Protein AF-A0A6I4RIM5-F1 (afdb_monomer_lite)

Structure (mmCIF, N/CA/C/O backbone):
data_AF-A0A6I4RIM5-F1
#
_entry.id   AF-A0A6I4RIM5-F1
#
loop_
_atom_site.group_PDB
_atom_site.id
_atom_site.type_symbol
_atom_site.label_atom_id
_atom_site.label_alt_id
_atom_site.label_comp_id
_atom_site.label_asym_id
_atom_site.label_entity_id
_atom_site.label_seq_id
_atom_site.pdbx_PDB_ins_code
_atom_site.Cartn_x
_atom_site.Cartn_y
_atom_site.Cartn_z
_atom_site.occupancy
_atom_site.B_iso_or_equiv
_atom_site.auth_seq_id
_atom_site.auth_comp_id
_atom_site.auth_asym_id
_atom_site.auth_atom_id
_atom_site.pdbx_PDB_model_num
ATOM 1 N N . MET A 1 1 ? -14.055 -17.989 6.518 1.00 46.53 1 MET A N 1
ATOM 2 C CA . MET A 1 1 ? -13.226 -17.109 5.678 1.00 46.53 1 MET A CA 1
ATOM 3 C C . MET A 1 1 ? -14.090 -15.941 5.280 1.00 46.53 1 MET A C 1
ATOM 5 O O . MET A 1 1 ? -15.101 -16.138 4.605 1.00 46.53 1 MET A O 1
ATOM 9 N N . THR A 1 2 ? -13.779 -14.765 5.806 1.00 61.09 2 THR A N 1
ATOM 10 C CA . THR A 1 2 ? -14.423 -13.526 5.374 1.00 61.09 2 THR A CA 1
ATOM 11 C C . THR A 1 2 ? -14.004 -13.249 3.931 1.00 61.09 2 THR A C 1
ATOM 13 O O . THR A 1 2 ? -12.912 -13.620 3.502 1.00 61.09 2 THR A O 1
ATOM 16 N N . LYS A 1 3 ? -14.902 -12.681 3.117 1.00 68.12 3 LYS A N 1
ATOM 17 C CA . LYS A 1 3 ? -14.702 -12.582 1.656 1.00 68.12 3 LYS A CA 1
ATOM 18 C C . LYS A 1 3 ? -13.494 -11.723 1.258 1.00 68.12 3 LYS A C 1
ATOM 20 O O . LYS A 1 3 ? -13.085 -11.776 0.102 1.00 68.12 3 LYS A O 1
ATOM 25 N N . HIS A 1 4 ? -12.955 -10.934 2.185 1.00 82.44 4 HIS A N 1
ATOM 26 C CA . HIS A 1 4 ? -11.895 -9.964 1.929 1.00 82.44 4 HIS A CA 1
ATOM 27 C C . HIS A 1 4 ? -10.563 -10.293 2.613 1.00 82.44 4 HIS A C 1
ATOM 29 O O . HIS A 1 4 ? -9.607 -9.545 2.430 1.00 82.44 4 HIS A O 1
ATOM 35 N N . GLU A 1 5 ? -10.470 -11.395 3.360 1.00 85.25 5 GLU A N 1
ATOM 36 C CA . GLU A 1 5 ? -9.287 -11.750 4.157 1.00 85.25 5 GLU A CA 1
ATOM 37 C C . GLU A 1 5 ? -8.009 -11.848 3.305 1.00 85.25 5 GLU A C 1
ATOM 39 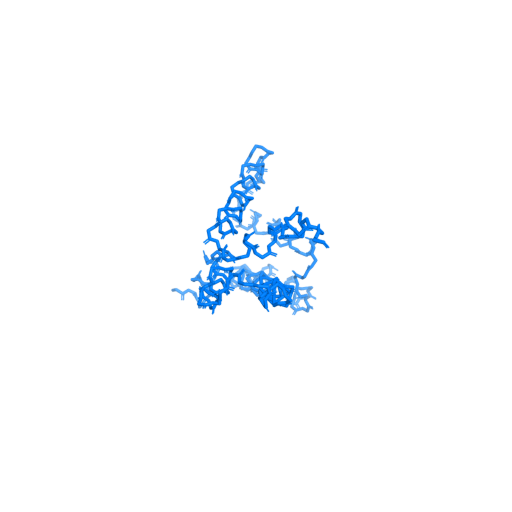O O . GLU A 1 5 ? -7.012 -11.182 3.591 1.00 85.25 5 GLU A O 1
ATOM 44 N N . ASP A 1 6 ? -8.067 -12.588 2.195 1.00 87.69 6 ASP A N 1
ATOM 45 C CA . ASP A 1 6 ? -6.935 -12.756 1.273 1.00 87.69 6 ASP A CA 1
ATOM 46 C C . ASP A 1 6 ? -6.484 -11.415 0.670 1.00 87.69 6 ASP A C 1
ATOM 48 O O . ASP A 1 6 ? -5.292 -11.131 0.547 1.00 87.69 6 ASP A O 1
ATOM 52 N N . PHE A 1 7 ? -7.444 -10.546 0.339 1.00 89.94 7 PHE A N 1
ATOM 53 C CA . PHE A 1 7 ? -7.159 -9.229 -0.222 1.00 89.94 7 PHE A CA 1
ATOM 54 C C . PHE A 1 7 ? -6.552 -8.283 0.821 1.00 89.94 7 PHE A C 1
ATOM 56 O O . PHE A 1 7 ? -5.576 -7.589 0.533 1.00 89.94 7 PHE A O 1
ATOM 63 N N . ILE A 1 8 ? -7.065 -8.280 2.053 1.00 89.50 8 ILE A N 1
ATOM 64 C CA . ILE A 1 8 ? -6.515 -7.480 3.156 1.00 89.50 8 ILE A CA 1
ATOM 65 C C . ILE A 1 8 ? -5.073 -7.900 3.461 1.00 89.50 8 ILE A C 1
ATOM 67 O O . ILE A 1 8 ? -4.228 -7.046 3.731 1.00 89.50 8 ILE A O 1
ATOM 71 N N . ASN A 1 9 ? -4.754 -9.187 3.359 1.00 89.44 9 ASN A N 1
ATOM 72 C CA . ASN A 1 9 ? -3.405 -9.684 3.618 1.00 89.44 9 ASN A CA 1
ATOM 73 C C . ASN A 1 9 ? -2.446 -9.534 2.425 1.00 89.44 9 ASN A C 1
ATOM 75 O O . ASN A 1 9 ? -1.236 -9.666 2.594 1.00 89.44 9 ASN A O 1
ATOM 79 N N . SER A 1 10 ? -2.944 -9.189 1.235 1.00 91.75 10 SER A N 1
ATOM 80 C CA . SER A 1 10 ? -2.095 -8.964 0.059 1.00 91.75 10 SER A CA 1
ATOM 81 C C . SER A 1 10 ? -1.222 -7.701 0.182 1.00 91.75 10 SER A C 1
ATOM 83 O O . SER A 1 10 ? -1.648 -6.676 0.727 1.00 91.75 10 SER A O 1
ATOM 85 N N . SER A 1 11 ? 0.018 -7.760 -0.316 1.00 90.38 11 SER A N 1
ATOM 86 C CA . SER A 1 11 ? 0.953 -6.621 -0.333 1.00 90.38 11 SER A CA 1
ATOM 87 C C . SER A 1 11 ? 0.666 -5.685 -1.511 1.00 90.38 11 SER A C 1
ATOM 89 O O . SER A 1 11 ? 0.337 -6.140 -2.604 1.00 90.38 11 SER A O 1
ATOM 91 N N . ILE A 1 12 ? 0.857 -4.374 -1.320 1.00 91.25 12 ILE A N 1
ATOM 92 C CA . ILE A 1 12 ? 0.786 -3.390 -2.419 1.00 91.25 12 ILE A CA 1
ATOM 93 C C . ILE A 1 12 ? 1.888 -3.619 -3.465 1.00 91.25 12 ILE A C 1
ATOM 95 O O . ILE A 1 12 ? 1.729 -3.251 -4.626 1.00 91.25 12 ILE A O 1
ATOM 99 N N . GLU A 1 13 ? 2.979 -4.279 -3.072 1.00 91.25 13 GLU A N 1
ATOM 100 C CA . GLU A 1 13 ? 4.065 -4.693 -3.965 1.00 91.25 13 GLU A CA 1
ATOM 101 C C . GLU A 1 13 ? 3.574 -5.651 -5.051 1.00 91.25 13 GLU A C 1
ATOM 103 O O . GLU A 1 13 ? 4.101 -5.625 -6.158 1.00 91.25 13 GLU A O 1
ATOM 108 N N . ALA A 1 14 ? 2.530 -6.443 -4.780 1.00 91.44 14 ALA A N 1
ATOM 109 C CA . ALA A 1 14 ? 1.950 -7.345 -5.771 1.00 91.44 14 ALA A CA 1
ATOM 110 C C . ALA A 1 14 ? 1.434 -6.579 -6.999 1.00 91.44 14 ALA A C 1
ATOM 112 O O . ALA A 1 14 ? 1.645 -7.021 -8.123 1.00 91.44 14 ALA A O 1
ATOM 113 N N . VAL A 1 15 ? 0.846 -5.392 -6.795 1.00 92.25 15 VAL A N 1
ATOM 114 C CA . VAL A 1 15 ? 0.389 -4.511 -7.886 1.00 92.25 15 VAL A CA 1
ATOM 115 C C . VAL A 1 15 ? 1.573 -4.020 -8.719 1.00 92.25 15 VAL A C 1
ATOM 117 O O . VAL A 1 15 ? 1.504 -3.971 -9.946 1.00 92.25 15 VAL A O 1
ATOM 120 N N . MET A 1 16 ? 2.680 -3.674 -8.058 1.00 90.25 16 MET A N 1
ATOM 121 C CA . MET A 1 16 ? 3.895 -3.225 -8.736 1.00 90.25 16 MET A CA 1
ATOM 122 C C . MET A 1 16 ? 4.527 -4.365 -9.543 1.00 90.25 16 MET A C 1
ATOM 124 O O . MET A 1 16 ? 4.855 -4.173 -10.710 1.00 90.25 16 MET A O 1
ATOM 128 N N . LEU A 1 17 ? 4.641 -5.558 -8.957 1.00 91.25 17 LEU A N 1
ATOM 129 C CA . LEU A 1 17 ? 5.164 -6.752 -9.624 1.00 91.25 17 LEU A CA 1
ATOM 130 C C . LEU A 1 17 ? 4.301 -7.177 -10.815 1.00 91.25 17 LEU A C 1
ATOM 132 O O . LEU A 1 17 ? 4.845 -7.552 -11.851 1.00 91.25 17 LEU A O 1
ATOM 136 N N . GLU A 1 18 ? 2.975 -7.088 -10.70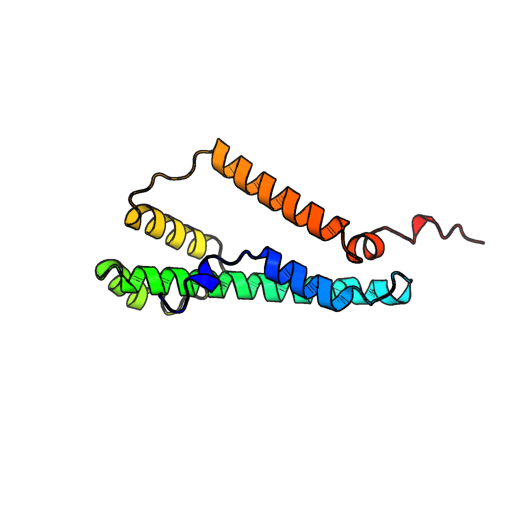5 1.00 91.06 18 GLU A N 1
ATOM 137 C CA . GLU A 1 18 ? 2.051 -7.360 -11.810 1.00 91.06 18 GLU A CA 1
ATOM 138 C C . GLU A 1 18 ? 2.266 -6.371 -12.966 1.00 91.06 18 GLU A C 1
ATOM 140 O O . GLU A 1 18 ? 2.447 -6.785 -14.115 1.00 91.06 18 GLU A O 1
ATOM 145 N N . GLY A 1 19 ? 2.340 -5.071 -12.659 1.00 88.94 19 GLY A N 1
ATOM 146 C CA . GLY A 1 19 ? 2.615 -4.029 -13.650 1.00 88.94 19 GLY A CA 1
ATOM 147 C C . GLY A 1 19 ? 3.973 -4.200 -14.337 1.00 88.94 19 GLY A C 1
ATOM 148 O O . GLY A 1 19 ? 4.075 -4.065 -15.555 1.00 88.94 19 GLY A O 1
ATOM 149 N N . LEU A 1 20 ? 5.007 -4.556 -13.572 1.00 88.00 20 LEU A N 1
ATOM 150 C CA . LEU A 1 20 ? 6.349 -4.825 -14.093 1.00 88.00 20 LEU A CA 1
ATOM 151 C C . LEU A 1 20 ? 6.410 -6.094 -14.947 1.00 88.00 20 LEU A C 1
ATOM 153 O O . LEU A 1 20 ? 7.036 -6.101 -16.006 1.00 88.00 20 LEU A O 1
ATOM 157 N N . SER A 1 21 ? 5.716 -7.150 -14.529 1.00 87.44 21 SER A N 1
ATOM 158 C CA . SER A 1 21 ? 5.637 -8.404 -15.283 1.00 87.44 21 SER A CA 1
ATOM 159 C C . SER A 1 21 ? 4.998 -8.192 -16.656 1.00 87.44 21 SER A C 1
ATOM 161 O O . SER A 1 21 ? 5.423 -8.804 -17.633 1.00 87.44 21 SER A O 1
ATOM 163 N N . ALA A 1 22 ? 4.023 -7.284 -16.763 1.00 86.62 22 ALA A N 1
ATOM 164 C CA . ALA A 1 22 ? 3.389 -6.951 -18.036 1.00 86.62 22 ALA A CA 1
ATOM 165 C C . ALA A 1 22 ? 4.348 -6.265 -19.031 1.00 86.62 22 ALA A C 1
ATOM 167 O O . ALA A 1 22 ? 4.170 -6.393 -20.242 1.00 86.62 22 ALA A O 1
ATOM 168 N N . ILE A 1 23 ? 5.375 -5.566 -18.535 1.00 85.19 23 ILE A N 1
ATOM 169 C CA . ILE A 1 23 ? 6.323 -4.796 -19.358 1.00 85.19 23 ILE A CA 1
ATOM 170 C C . ILE A 1 23 ? 7.692 -5.460 -19.509 1.00 85.19 23 ILE A C 1
ATOM 172 O O . ILE A 1 23 ? 8.552 -4.915 -20.195 1.00 85.19 23 ILE A O 1
ATOM 176 N N . ILE A 1 24 ? 7.895 -6.644 -18.924 1.00 83.69 24 ILE A N 1
ATOM 177 C CA . ILE A 1 24 ? 9.188 -7.347 -18.942 1.00 83.69 24 ILE A CA 1
ATOM 178 C C . ILE A 1 24 ? 9.694 -7.635 -20.364 1.00 83.69 24 ILE A C 1
ATOM 180 O O . ILE A 1 24 ? 10.896 -7.688 -20.602 1.00 83.69 24 ILE A O 1
ATOM 184 N N . SER A 1 25 ? 8.770 -7.789 -21.318 1.00 82.88 25 SER A N 1
ATOM 185 C CA . SER A 1 25 ? 9.067 -8.054 -22.731 1.00 82.88 25 SER A CA 1
ATOM 186 C C . SER A 1 25 ? 9.427 -6.806 -23.546 1.00 82.88 25 SER A C 1
ATOM 188 O O . SER A 1 25 ? 9.844 -6.938 -24.696 1.00 82.88 25 SER A O 1
ATOM 190 N N . ILE A 1 26 ? 9.257 -5.604 -22.984 1.00 84.38 26 ILE A N 1
ATOM 191 C CA . ILE A 1 26 ? 9.578 -4.344 -23.659 1.00 84.38 26 ILE A CA 1
ATOM 192 C C . ILE A 1 26 ? 11.087 -4.117 -23.580 1.00 84.38 26 ILE A C 1
ATOM 194 O O . ILE A 1 26 ? 11.654 -4.099 -22.489 1.00 84.38 26 ILE A O 1
ATOM 198 N N . ASP A 1 27 ? 11.719 -3.911 -24.735 1.00 77.06 27 ASP A N 1
ATOM 199 C CA . ASP A 1 27 ? 13.160 -3.676 -24.827 1.00 77.06 27 ASP A CA 1
ATOM 200 C C . ASP A 1 27 ? 13.580 -2.348 -24.156 1.00 77.06 27 ASP A C 1
ATOM 202 O O . ASP A 1 27 ? 12.779 -1.446 -23.895 1.00 77.06 27 ASP A O 1
ATOM 206 N N . THR A 1 28 ? 14.869 -2.212 -23.865 1.00 78.44 28 THR A N 1
ATOM 207 C CA . THR A 1 28 ? 15.480 -1.062 -23.175 1.00 78.44 28 THR A CA 1
ATOM 208 C C . THR A 1 28 ? 16.036 0.007 -24.125 1.00 78.44 28 THR A C 1
ATOM 210 O O . THR A 1 28 ? 16.827 0.855 -23.712 1.00 78.44 28 THR A O 1
ATOM 213 N N . GLY A 1 29 ? 15.620 -0.019 -25.396 1.00 77.06 29 GLY A N 1
ATOM 214 C CA . GLY A 1 29 ? 16.014 0.947 -26.422 1.00 77.06 29 GLY A CA 1
ATOM 215 C C . GLY A 1 29 ? 15.482 2.371 -26.201 1.00 77.06 29 GLY A C 1
ATOM 216 O O . GLY A 1 29 ? 14.706 2.658 -25.292 1.00 77.06 29 GLY A O 1
ATOM 217 N N . ILE A 1 30 ? 15.900 3.311 -27.056 1.00 75.00 30 ILE A N 1
ATOM 218 C CA . ILE A 1 30 ? 15.526 4.738 -26.948 1.00 75.00 30 ILE A CA 1
ATOM 219 C C . ILE A 1 30 ? 14.002 4.930 -27.087 1.00 75.00 30 ILE A C 1
ATOM 221 O O . ILE A 1 30 ? 13.413 5.835 -26.495 1.00 75.00 30 ILE A O 1
ATOM 225 N N . GLU A 1 31 ? 13.354 4.050 -27.840 1.00 76.06 31 GLU A N 1
ATOM 226 C CA . GLU A 1 31 ? 11.920 4.026 -28.099 1.00 76.06 31 GLU A CA 1
ATOM 227 C C . GLU A 1 31 ? 11.057 3.722 -26.866 1.00 76.06 31 GLU A C 1
ATOM 229 O O . GLU A 1 31 ? 9.884 4.100 -26.855 1.00 76.06 31 GLU A O 1
ATOM 234 N N . SER A 1 32 ? 11.606 3.094 -25.819 1.00 78.94 32 SER A N 1
ATOM 235 C CA . SER A 1 32 ? 10.856 2.768 -24.598 1.00 78.94 32 SER A CA 1
ATOM 236 C C . SER A 1 32 ? 10.944 3.842 -23.509 1.00 78.94 32 SER A C 1
ATOM 238 O O . SER A 1 32 ? 10.104 3.867 -22.607 1.00 78.94 32 SER A O 1
ATOM 240 N N . TYR A 1 33 ? 11.844 4.825 -23.636 1.00 79.12 33 TYR A N 1
ATOM 241 C CA . TYR A 1 33 ? 11.942 5.949 -22.691 1.00 79.12 33 TYR A CA 1
ATOM 242 C C . TYR A 1 33 ? 10.648 6.769 -22.563 1.00 79.12 33 TYR A C 1
ATOM 244 O O . TYR A 1 33 ? 10.256 7.066 -21.434 1.00 79.12 33 TYR A O 1
ATOM 252 N N . PRO A 1 34 ? 9.930 7.121 -23.651 1.00 81.25 34 PRO A N 1
ATOM 253 C CA . PRO A 1 34 ? 8.651 7.819 -23.529 1.00 81.25 34 PRO A CA 1
ATOM 254 C C . PRO A 1 34 ? 7.564 6.984 -22.840 1.00 81.25 34 PRO A C 1
ATOM 256 O O . PRO A 1 34 ? 6.648 7.552 -22.250 1.00 81.25 34 PRO A O 1
ATOM 259 N N . LEU A 1 35 ? 7.648 5.648 -22.903 1.00 83.31 35 LEU A N 1
ATOM 260 C CA . LEU A 1 35 ? 6.669 4.744 -22.288 1.00 83.31 35 LEU A CA 1
ATOM 261 C C . LEU A 1 35 ? 6.797 4.715 -20.763 1.00 83.31 35 LEU A C 1
ATOM 263 O O . LEU A 1 35 ? 5.790 4.558 -20.074 1.00 83.31 35 LEU A O 1
ATOM 267 N N . ASN A 1 36 ? 8.010 4.914 -20.243 1.00 83.31 36 ASN A N 1
ATOM 268 C CA . ASN A 1 36 ? 8.321 4.906 -18.814 1.00 83.31 36 ASN A CA 1
ATOM 269 C C . ASN A 1 36 ? 7.373 5.799 -17.994 1.00 83.31 36 ASN A C 1
ATOM 271 O O . ASN A 1 36 ? 6.779 5.344 -17.021 1.00 83.31 36 ASN A O 1
ATOM 275 N N . ASP A 1 37 ? 7.161 7.047 -18.423 1.00 83.69 37 ASP A N 1
ATOM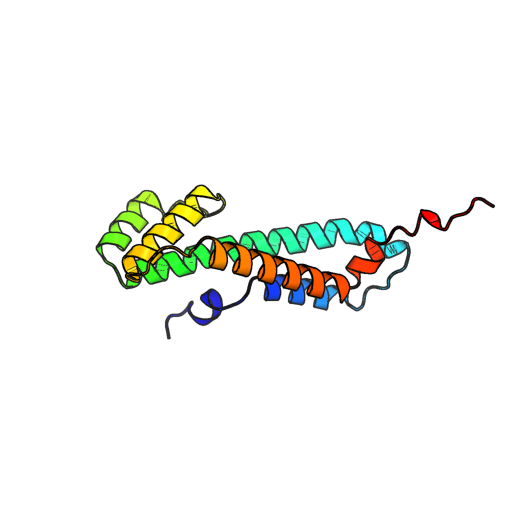 276 C CA . ASP A 1 37 ? 6.304 8.002 -17.707 1.00 83.69 37 ASP A CA 1
ATOM 277 C C . ASP A 1 37 ? 4.836 7.539 -17.648 1.00 83.69 37 ASP A C 1
ATOM 279 O O . ASP A 1 37 ? 4.204 7.579 -16.591 1.00 83.69 37 ASP A O 1
ATOM 283 N N . TYR A 1 38 ? 4.293 7.024 -18.756 1.00 88.19 38 TYR A N 1
ATOM 284 C CA . TYR A 1 38 ? 2.924 6.495 -18.788 1.00 88.19 38 TYR A CA 1
ATOM 285 C C . TYR A 1 38 ? 2.767 5.235 -17.933 1.00 88.19 38 TYR A C 1
ATOM 287 O O . TYR A 1 38 ? 1.754 5.074 -17.246 1.00 88.19 38 TYR A O 1
ATOM 295 N N . LEU A 1 39 ? 3.768 4.356 -17.952 1.00 88.44 39 LEU A N 1
ATOM 296 C CA . LEU A 1 39 ? 3.768 3.118 -17.181 1.00 88.44 39 LEU A CA 1
ATOM 297 C C . LEU A 1 39 ? 3.856 3.402 -15.682 1.00 88.44 39 LEU A C 1
ATOM 299 O O . LEU A 1 39 ? 3.017 2.915 -14.927 1.00 88.44 39 LEU A O 1
ATOM 303 N N . LEU A 1 40 ? 4.778 4.269 -15.258 1.00 87.12 40 LEU A N 1
ATOM 304 C CA . LEU A 1 40 ? 4.893 4.702 -13.865 1.00 87.12 40 LEU A CA 1
ATOM 305 C C . LEU A 1 40 ? 3.608 5.368 -13.364 1.00 87.12 40 LEU A C 1
ATOM 307 O O . LEU A 1 40 ? 3.138 5.041 -12.275 1.00 87.12 40 LEU A O 1
ATOM 311 N N . LYS A 1 41 ? 2.995 6.254 -14.162 1.00 91.00 41 LYS A N 1
ATOM 312 C CA . LYS A 1 41 ? 1.702 6.876 -13.823 1.00 91.00 41 LYS A CA 1
ATOM 313 C C . LYS A 1 41 ? 0.590 5.843 -13.657 1.00 91.00 41 LYS A C 1
ATOM 315 O O . LYS A 1 41 ? -0.217 5.960 -12.736 1.00 91.00 41 LYS A O 1
ATOM 320 N N . THR A 1 42 ? 0.553 4.838 -14.527 1.00 93.44 42 THR A N 1
ATOM 321 C CA . THR A 1 42 ? -0.459 3.774 -14.486 1.00 93.44 42 THR A CA 1
ATOM 322 C C . THR A 1 42 ? -0.283 2.891 -13.254 1.00 93.44 42 THR A C 1
ATOM 324 O O . THR A 1 42 ? -1.238 2.716 -12.500 1.00 93.44 42 THR A O 1
ATOM 327 N N . ILE A 1 43 ? 0.940 2.413 -12.998 1.00 92.12 43 ILE A N 1
ATOM 328 C CA . ILE A 1 43 ? 1.269 1.606 -11.815 1.00 92.12 43 ILE A CA 1
ATOM 329 C C . ILE A 1 43 ? 0.947 2.393 -10.542 1.00 92.12 43 ILE A C 1
ATOM 331 O O . ILE A 1 43 ? 0.281 1.877 -9.647 1.00 92.12 43 ILE A O 1
ATOM 335 N N . PHE A 1 44 ? 1.337 3.669 -10.477 1.00 92.06 44 PHE A N 1
ATOM 336 C CA . PHE A 1 44 ? 1.029 4.531 -9.338 1.00 92.06 44 PHE A CA 1
ATOM 337 C C . PHE A 1 44 ? -0.482 4.663 -9.106 1.00 92.06 44 PHE A C 1
ATOM 339 O O . PHE A 1 44 ? -0.948 4.509 -7.976 1.00 92.06 44 PHE A O 1
ATOM 346 N N . LEU A 1 45 ? -1.269 4.882 -10.165 1.00 94.75 45 LEU A N 1
ATOM 347 C CA . LEU A 1 45 ? -2.725 4.965 -10.061 1.00 94.75 45 LEU A CA 1
ATOM 348 C C . LEU A 1 45 ? -3.324 3.652 -9.538 1.00 94.75 45 LEU A C 1
ATOM 350 O O . LEU A 1 45 ? -4.141 3.675 -8.615 1.00 94.75 45 LEU A O 1
ATOM 354 N N . GLN A 1 46 ? -2.876 2.509 -10.058 1.00 94.81 46 GLN A N 1
ATOM 355 C CA . GLN A 1 46 ? -3.313 1.196 -9.582 1.00 94.81 46 GLN A CA 1
ATOM 356 C C . GLN A 1 46 ? -2.951 0.973 -8.107 1.00 94.81 46 GLN A C 1
ATOM 358 O O . GLN A 1 46 ? -3.802 0.533 -7.337 1.00 94.81 46 GLN A O 1
ATOM 363 N N . MET A 1 47 ? -1.739 1.345 -7.682 1.00 93.19 47 MET A N 1
ATOM 364 C CA . MET A 1 47 ? -1.307 1.266 -6.283 1.00 93.19 47 MET A CA 1
ATOM 365 C C . MET A 1 47 ? -2.174 2.138 -5.365 1.00 93.19 47 MET A C 1
ATOM 367 O O . MET A 1 47 ? -2.591 1.687 -4.297 1.00 93.19 47 MET A O 1
ATOM 371 N N . THR A 1 48 ? -2.498 3.370 -5.777 1.00 92.75 48 THR A N 1
ATOM 372 C CA . THR A 1 48 ? -3.388 4.241 -4.988 1.00 92.75 48 THR A CA 1
ATOM 373 C C . THR A 1 48 ? -4.800 3.668 -4.873 1.00 92.75 48 THR A C 1
ATOM 375 O O . THR A 1 48 ? -5.347 3.624 -3.771 1.00 92.75 48 THR A O 1
ATOM 378 N N . GLY A 1 49 ? -5.356 3.138 -5.969 1.00 93.44 49 GLY A N 1
ATOM 379 C CA . GLY A 1 49 ? -6.669 2.495 -5.966 1.00 93.44 49 GLY A CA 1
ATOM 380 C C . GLY A 1 49 ? -6.694 1.231 -5.106 1.00 93.44 49 GLY A C 1
ATOM 381 O O . GLY A 1 49 ? -7.619 1.037 -4.318 1.00 93.44 49 GLY A O 1
ATOM 382 N N . PHE A 1 50 ? -5.648 0.407 -5.189 1.00 94.25 50 PHE A N 1
ATOM 383 C CA . PHE A 1 50 ? -5.467 -0.758 -4.327 1.00 94.25 50 PHE A CA 1
ATOM 384 C C . PHE A 1 50 ? -5.477 -0.361 -2.849 1.00 94.25 50 PHE A C 1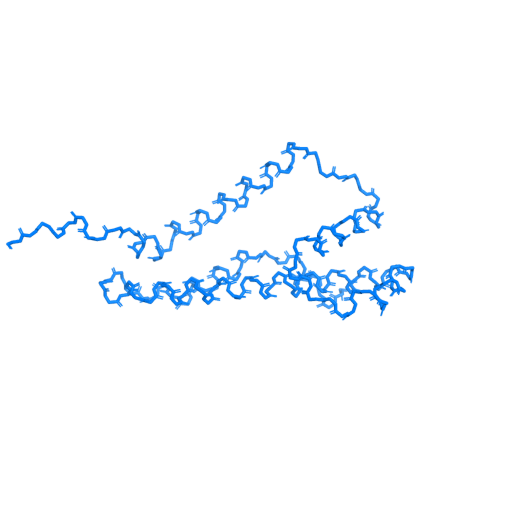
ATOM 386 O O . PHE A 1 50 ? -6.201 -0.961 -2.055 1.00 94.25 50 PHE A O 1
ATOM 393 N N . GLN A 1 51 ? -4.725 0.681 -2.479 1.00 92.44 51 GLN A N 1
ATOM 394 C CA . GLN A 1 51 ? -4.665 1.141 -1.096 1.00 92.44 51 GLN A CA 1
ATOM 395 C C . GLN A 1 51 ? -6.045 1.587 -0.590 1.00 92.44 51 GLN A C 1
ATOM 397 O O . GLN A 1 51 ? -6.457 1.170 0.490 1.00 92.44 51 GLN A O 1
ATOM 402 N N . GLU A 1 52 ? -6.780 2.388 -1.364 1.00 91.50 52 GLU A N 1
ATOM 403 C CA . GLU A 1 52 ? -8.131 2.829 -0.992 1.00 91.50 52 GLU A CA 1
ATOM 404 C C . GLU A 1 52 ? -9.094 1.653 -0.793 1.00 91.50 52 GLU A C 1
ATOM 406 O O . GLU A 1 52 ? -9.815 1.598 0.205 1.00 91.50 52 GLU A O 1
ATOM 411 N N . GLN A 1 53 ? -9.086 0.680 -1.709 1.00 91.44 53 GLN A N 1
ATOM 412 C CA . GLN A 1 53 ? -9.944 -0.501 -1.596 1.00 91.44 53 GLN A CA 1
ATOM 413 C C . GLN A 1 53 ? -9.565 -1.376 -0.404 1.00 91.44 53 GLN A C 1
ATOM 415 O O . GLN A 1 53 ? -10.442 -1.907 0.279 1.00 91.44 53 GLN A O 1
ATOM 420 N N . LYS A 1 54 ? -8.267 -1.491 -0.108 1.00 92.94 54 LYS A N 1
ATOM 421 C CA . LYS A 1 54 ? -7.775 -2.234 1.051 1.00 92.94 54 LYS A CA 1
ATOM 422 C C . LYS A 1 54 ? -8.291 -1.631 2.357 1.00 92.94 54 LYS A C 1
ATOM 424 O O . LYS A 1 54 ? -8.806 -2.367 3.195 1.00 92.94 54 LYS A O 1
ATOM 429 N N . PHE A 1 55 ? -8.255 -0.305 2.502 1.00 91.56 55 PHE A N 1
ATOM 430 C CA . PHE A 1 55 ? -8.850 0.367 3.663 1.00 91.56 55 PHE A CA 1
ATOM 431 C C . PHE A 1 55 ? -10.367 0.159 3.748 1.00 91.56 55 PHE A C 1
ATOM 433 O O . PHE A 1 55 ? -10.864 -0.129 4.833 1.00 91.56 55 PHE A O 1
ATOM 440 N N . LYS A 1 56 ? -11.103 0.223 2.628 1.00 89.56 56 LYS A N 1
ATOM 441 C CA . LYS A 1 56 ? -12.551 -0.072 2.618 1.00 89.56 56 LYS A CA 1
ATOM 442 C C . LYS A 1 56 ? -12.853 -1.477 3.129 1.00 89.56 56 LYS A C 1
ATOM 444 O O . LYS A 1 56 ? -13.746 -1.636 3.955 1.00 89.56 56 LYS A O 1
ATOM 449 N N . CYS A 1 57 ? -12.086 -2.468 2.679 1.00 91.00 57 CYS A N 1
ATOM 450 C CA . CYS A 1 57 ? -12.238 -3.848 3.130 1.00 91.00 57 CYS A CA 1
ATOM 451 C C . CYS A 1 57 ? -11.958 -3.980 4.633 1.00 91.00 57 CYS A C 1
ATOM 453 O O . CYS A 1 57 ? -12.789 -4.525 5.346 1.00 91.00 57 CYS A O 1
ATOM 455 N N . ILE A 1 58 ? -10.848 -3.419 5.133 1.00 90.56 58 ILE A N 1
ATOM 456 C CA . ILE A 1 58 ? -10.512 -3.437 6.571 1.00 90.56 58 ILE A CA 1
ATOM 457 C C . ILE A 1 58 ? -11.648 -2.838 7.403 1.00 90.56 58 ILE A C 1
ATOM 459 O O . ILE A 1 58 ? -12.088 -3.432 8.381 1.00 90.56 58 ILE A O 1
ATOM 463 N N . VAL A 1 59 ? -12.152 -1.675 6.997 1.00 90.44 59 VAL A N 1
ATOM 464 C CA . VAL A 1 59 ? -13.226 -0.982 7.710 1.00 90.44 59 VAL A CA 1
ATOM 465 C C . VAL A 1 59 ? -14.537 -1.775 7.676 1.00 90.44 59 VAL A C 1
ATOM 467 O O . VAL A 1 59 ? -15.250 -1.814 8.676 1.00 90.44 59 VAL A O 1
ATOM 470 N N . TRP A 1 60 ? -14.866 -2.430 6.561 1.00 89.31 60 TRP A N 1
ATOM 471 C CA . TRP A 1 60 ? -16.029 -3.319 6.486 1.00 89.31 60 TRP A CA 1
ATOM 472 C C . TRP A 1 60 ? -15.912 -4.532 7.406 1.00 89.31 60 TRP A C 1
ATOM 474 O O . TRP A 1 60 ? -16.893 -4.880 8.065 1.00 89.31 60 TRP A O 1
ATOM 484 N N . GLU A 1 61 ? -14.733 -5.144 7.493 1.00 89.81 61 GLU A N 1
ATOM 485 C CA . GLU A 1 61 ? -14.490 -6.249 8.424 1.00 89.81 61 GLU A CA 1
ATOM 486 C C . GLU A 1 61 ? -14.589 -5.764 9.882 1.00 89.81 61 GLU A C 1
ATOM 488 O O . GLU A 1 61 ? -15.334 -6.343 10.669 1.00 89.81 61 GLU A O 1
ATOM 493 N N . MET A 1 62 ? -13.979 -4.620 10.227 1.00 89.25 62 MET A N 1
ATOM 494 C CA . MET A 1 62 ? -14.119 -3.998 11.557 1.00 89.25 62 MET A CA 1
ATOM 495 C C . MET A 1 62 ? -15.587 -3.730 11.921 1.00 89.25 62 MET A C 1
ATOM 497 O O . MET A 1 62 ? -16.025 -4.034 13.026 1.00 89.25 62 MET A O 1
ATOM 501 N N . ALA A 1 63 ? -16.371 -3.188 10.985 1.00 89.56 63 ALA A N 1
ATOM 502 C CA . ALA A 1 63 ? -17.796 -2.939 11.187 1.00 89.56 63 ALA A CA 1
ATOM 503 C C . ALA A 1 63 ? -18.617 -4.226 11.277 1.00 89.56 63 ALA A C 1
ATOM 505 O O . ALA A 1 63 ? -19.728 -4.199 11.803 1.00 89.56 63 ALA A O 1
ATOM 506 N N . THR A 1 64 ? -18.125 -5.351 10.764 1.00 87.88 64 THR A N 1
ATOM 507 C CA . THR A 1 64 ? -18.809 -6.641 10.894 1.00 87.88 64 THR A CA 1
ATOM 508 C C . THR A 1 64 ? -18.691 -7.179 12.320 1.00 87.88 64 THR A C 1
ATOM 510 O O . THR A 1 64 ? -19.695 -7.648 12.858 1.00 87.88 64 THR A O 1
ATOM 513 N N . GLU A 1 65 ? -17.532 -6.997 12.950 1.00 85.31 65 GLU A N 1
ATOM 514 C CA . GLU A 1 65 ? -17.239 -7.487 14.302 1.00 85.31 65 GLU A CA 1
ATOM 515 C C . GLU A 1 65 ? -17.707 -6.538 15.420 1.00 85.31 65 GLU A C 1
ATOM 517 O O . GLU A 1 65 ? -18.207 -7.000 16.445 1.00 85.31 65 GLU A O 1
ATOM 522 N N . ASP A 1 66 ? -17.615 -5.216 15.226 1.00 86.88 66 ASP A N 1
ATOM 523 C CA . ASP A 1 66 ? -17.965 -4.220 16.247 1.00 86.88 66 ASP A CA 1
ATOM 524 C C . ASP A 1 66 ? -19.198 -3.380 15.850 1.00 86.88 66 ASP A C 1
ATOM 526 O O . ASP A 1 66 ? -19.219 -2.654 14.848 1.00 86.88 66 ASP A O 1
ATOM 530 N N . PHE A 1 67 ? -20.259 -3.471 16.662 1.00 86.00 67 PHE A N 1
ATOM 531 C CA . PHE A 1 67 ? -21.529 -2.778 16.423 1.00 86.00 67 PHE A CA 1
ATOM 532 C C . PHE A 1 67 ? -21.474 -1.267 16.687 1.00 86.00 67 PHE A C 1
ATOM 534 O O . PHE A 1 67 ? -22.200 -0.514 16.028 1.00 86.00 67 PHE A O 1
ATOM 541 N N . GLU A 1 68 ? -20.646 -0.808 17.626 1.00 86.06 68 GLU A N 1
ATOM 542 C CA . GLU A 1 68 ? -20.472 0.621 17.899 1.00 86.06 68 GLU A CA 1
ATOM 543 C C . GLU A 1 68 ? -19.696 1.274 16.755 1.00 86.06 68 GLU A C 1
ATOM 545 O O . GLU A 1 68 ? -20.147 2.267 16.175 1.00 86.06 68 GLU A O 1
ATOM 550 N N . PHE A 1 69 ? -18.609 0.638 16.322 1.00 87.12 69 PHE A N 1
ATOM 551 C CA . PHE A 1 69 ? -17.856 1.036 15.144 1.00 87.12 69 PHE A CA 1
ATOM 552 C C . PHE A 1 69 ? -18.720 0.998 13.881 1.00 87.12 69 PHE A C 1
ATOM 554 O O . PHE A 1 69 ? -18.628 1.906 13.058 1.00 87.12 69 PHE A O 1
ATOM 561 N N . ARG A 1 70 ? -19.618 0.014 13.721 1.00 87.00 70 ARG A N 1
ATOM 562 C CA . ARG A 1 70 ? -20.569 -0.018 12.593 1.00 87.00 70 ARG A CA 1
ATOM 563 C C . ARG A 1 70 ? -21.444 1.231 12.539 1.00 87.00 70 ARG A C 1
ATOM 565 O O . ARG A 1 70 ? -21.714 1.744 11.452 1.00 87.00 70 ARG A O 1
ATOM 572 N N . ARG A 1 71 ? -21.905 1.725 13.689 1.00 85.38 71 ARG A N 1
ATOM 573 C CA . ARG A 1 71 ? -22.722 2.943 13.757 1.00 85.38 71 ARG A CA 1
ATOM 574 C C . ARG A 1 71 ? -21.927 4.166 13.303 1.00 85.38 71 ARG A C 1
ATOM 576 O O . ARG A 1 71 ? -22.440 4.949 12.503 1.00 85.38 71 ARG A O 1
ATOM 583 N N . ASP A 1 72 ? -20.687 4.300 13.766 1.00 82.06 72 ASP A N 1
ATOM 584 C CA . ASP A 1 72 ? -19.773 5.358 13.323 1.00 82.06 72 ASP A CA 1
ATOM 585 C C . ASP A 1 72 ? -19.466 5.238 11.826 1.00 82.06 72 ASP A C 1
ATOM 587 O O . ASP A 1 72 ? -19.505 6.226 11.091 1.00 82.06 72 ASP A O 1
ATOM 591 N N . PHE A 1 73 ? -19.224 4.013 11.352 1.00 82.00 73 PHE A N 1
ATOM 592 C CA . PHE A 1 73 ? -18.953 3.706 9.954 1.00 82.00 73 PHE A CA 1
ATOM 593 C C . PHE A 1 73 ? -20.072 4.202 9.038 1.00 82.00 73 PHE A C 1
ATOM 595 O O . PHE A 1 73 ? -19.816 4.957 8.098 1.00 82.00 73 PHE A O 1
ATOM 602 N N . LEU A 1 74 ? -21.316 3.826 9.343 1.00 79.62 74 LEU A N 1
ATOM 603 C CA . LEU A 1 74 ? -22.491 4.204 8.556 1.00 79.62 74 LEU A CA 1
ATOM 604 C C . LEU A 1 74 ? -22.744 5.717 8.547 1.00 79.62 74 LEU A C 1
ATOM 606 O O . LEU A 1 74 ? -23.351 6.221 7.604 1.00 79.62 74 LEU A O 1
ATOM 610 N N . ARG A 1 75 ? -22.292 6.438 9.577 1.00 79.00 75 ARG A N 1
ATOM 611 C CA . ARG A 1 75 ? -22.492 7.883 9.702 1.00 79.00 75 ARG A CA 1
ATOM 612 C C . ARG A 1 75 ? -21.393 8.702 9.025 1.00 79.00 75 ARG A C 1
ATOM 614 O O . ARG A 1 75 ? -21.708 9.719 8.415 1.00 79.00 75 ARG A O 1
ATOM 621 N N . GLU A 1 76 ? -20.131 8.300 9.163 1.00 74.19 76 GLU A N 1
ATOM 622 C CA . GLU A 1 76 ? -18.981 9.166 8.849 1.00 74.19 76 GLU A CA 1
ATOM 623 C C . GLU A 1 76 ? -18.040 8.600 7.785 1.00 74.19 76 GLU A C 1
ATOM 625 O O . GLU A 1 76 ? -17.397 9.372 7.074 1.00 74.19 76 GLU A O 1
ATOM 630 N N . TYR A 1 77 ? -17.957 7.276 7.651 1.00 73.06 77 TYR A N 1
ATOM 631 C CA . TYR A 1 77 ? -16.936 6.616 6.831 1.00 73.06 77 TYR A CA 1
ATOM 632 C C . TYR A 1 77 ? -17.494 5.962 5.566 1.00 73.06 77 TYR A C 1
ATOM 634 O O . TYR A 1 77 ? -16.754 5.792 4.602 1.00 73.06 77 TYR A O 1
ATOM 642 N N . ALA A 1 78 ? -18.793 5.653 5.517 1.00 69.12 78 ALA A N 1
ATOM 643 C CA . ALA A 1 78 ? -19.438 5.070 4.339 1.00 69.12 78 ALA A CA 1
ATOM 644 C C . ALA A 1 78 ? -19.321 5.962 3.087 1.00 69.12 78 ALA A C 1
ATOM 646 O O . ALA A 1 78 ? -19.333 5.461 1.964 1.00 69.12 78 ALA A O 1
ATOM 647 N N . THR A 1 79 ? -19.174 7.277 3.274 1.00 70.25 79 THR A N 1
ATOM 648 C CA . THR A 1 79 ? -18.971 8.255 2.195 1.00 70.25 79 THR A CA 1
ATOM 649 C C . THR A 1 79 ? -17.502 8.624 1.971 1.00 70.25 79 THR A C 1
ATOM 651 O O . THR A 1 79 ? -17.210 9.407 1.069 1.00 70.25 79 THR A O 1
ATOM 654 N N . GLN A 1 80 ? -16.567 8.110 2.778 1.00 74.38 80 GLN A N 1
ATOM 655 C CA . GLN A 1 80 ? -15.146 8.438 2.654 1.00 74.38 80 GLN A CA 1
ATOM 656 C C . GLN A 1 80 ? -14.445 7.546 1.622 1.00 74.38 80 GLN A C 1
ATOM 658 O O . GLN A 1 80 ? -14.656 6.337 1.551 1.00 74.38 80 GLN A O 1
ATOM 663 N N . GLY A 1 81 ? -13.565 8.158 0.824 1.00 73.31 81 GLY A N 1
ATOM 664 C CA . GLY A 1 81 ? -12.728 7.453 -0.155 1.00 73.31 81 GLY A CA 1
ATOM 665 C C . GLY A 1 81 ? -11.456 6.828 0.427 1.00 73.31 81 GLY A C 1
ATOM 666 O O . GLY A 1 81 ? -10.813 6.039 -0.251 1.00 73.31 81 GLY A O 1
ATOM 667 N N . PHE A 1 82 ? -11.093 7.163 1.671 1.00 85.38 82 PHE A N 1
ATOM 668 C CA . PHE A 1 82 ? -9.807 6.814 2.298 1.00 85.38 82 PHE A CA 1
ATOM 669 C C . PHE A 1 82 ? -8.568 7.278 1.512 1.00 85.38 82 PHE A C 1
ATOM 671 O O . PHE A 1 82 ? -7.492 6.693 1.618 1.00 85.38 82 PHE A O 1
ATOM 678 N N . SER A 1 83 ? -8.699 8.354 0.733 1.00 84.06 83 SER A N 1
ATOM 679 C CA . SER A 1 83 ? -7.625 8.889 -0.113 1.00 84.06 83 SER A CA 1
ATOM 680 C C . SER A 1 83 ? -6.606 9.728 0.669 1.00 84.06 83 SER A C 1
ATOM 682 O O . SER A 1 83 ? -5.450 9.846 0.266 1.00 84.06 83 SER A O 1
ATOM 684 N N . THR A 1 84 ? -7.006 10.310 1.806 1.00 88.12 84 THR A N 1
ATOM 685 C CA . THR A 1 84 ? -6.175 11.247 2.581 1.00 88.12 84 THR A CA 1
ATOM 686 C C . THR A 1 84 ? -5.408 10.552 3.700 1.00 88.12 84 THR A C 1
ATOM 688 O O . THR A 1 84 ? -5.864 9.560 4.270 1.00 88.12 84 THR A O 1
ATOM 691 N N . TYR A 1 85 ? -4.257 11.110 4.075 1.00 88.12 85 TYR A N 1
ATOM 692 C CA . TYR A 1 85 ? -3.484 10.617 5.216 1.00 88.12 85 TYR A CA 1
ATOM 693 C C . TYR A 1 85 ? -4.295 10.633 6.522 1.00 88.12 85 TYR A C 1
ATOM 695 O O . TYR A 1 85 ? -4.277 9.658 7.268 1.00 88.12 85 TYR A O 1
ATOM 703 N N . GLU A 1 86 ? -5.051 11.704 6.773 1.00 88.00 86 GLU A N 1
ATOM 704 C CA . GLU A 1 86 ? -5.871 11.850 7.982 1.00 88.00 86 GLU A CA 1
ATOM 705 C C . GLU A 1 86 ? -6.923 10.743 8.104 1.00 88.00 86 GLU A C 1
ATOM 707 O O . GLU A 1 86 ? -7.067 10.150 9.174 1.00 88.00 86 GLU A O 1
ATOM 712 N N . SER A 1 87 ? -7.596 10.396 6.999 1.00 86.50 87 SER A N 1
ATOM 713 C CA . SER A 1 87 ? -8.573 9.300 6.985 1.00 86.50 87 SER A CA 1
ATOM 714 C C . SER A 1 87 ? -7.924 7.948 7.307 1.00 86.50 87 SER A C 1
ATOM 716 O O . SER A 1 87 ? -8.425 7.203 8.149 1.00 86.50 87 SER A O 1
ATOM 718 N N . LYS A 1 88 ? -6.751 7.665 6.724 1.00 89.69 88 LYS A N 1
ATOM 719 C CA . LYS A 1 88 ? -5.982 6.435 6.977 1.00 89.69 88 LYS A CA 1
ATOM 720 C C . LYS A 1 88 ? -5.502 6.360 8.427 1.00 89.69 88 LYS A C 1
ATOM 722 O O . LYS A 1 88 ? -5.615 5.312 9.057 1.00 89.69 88 LYS A O 1
ATOM 727 N N . LYS A 1 89 ? -5.015 7.479 8.973 1.00 90.19 89 LYS A N 1
ATOM 728 C CA . LYS A 1 89 ? -4.572 7.587 10.370 1.00 90.19 89 LYS A CA 1
ATOM 729 C C . LYS A 1 89 ? -5.724 7.347 11.346 1.00 90.19 89 LYS A C 1
ATOM 731 O O . LYS A 1 89 ? -5.551 6.600 12.303 1.00 90.19 89 LYS A O 1
ATOM 736 N N . SER A 1 90 ? -6.891 7.940 11.091 1.00 88.44 90 SER A N 1
ATOM 737 C CA . SER A 1 90 ? -8.082 7.757 11.927 1.00 88.44 90 SER A CA 1
ATOM 738 C C . SER A 1 90 ? -8.511 6.288 11.992 1.00 88.44 90 SER A C 1
ATOM 740 O O . SER A 1 90 ? -8.717 5.758 13.083 1.00 88.44 90 SER A O 1
ATOM 742 N N . ILE A 1 91 ? -8.577 5.604 10.843 1.00 88.81 91 ILE A N 1
ATOM 743 C CA . ILE A 1 91 ? -8.910 4.173 10.797 1.00 88.81 91 ILE A CA 1
ATOM 744 C C . ILE A 1 91 ? -7.859 3.327 11.508 1.00 88.81 91 ILE A C 1
ATOM 746 O O . ILE A 1 91 ? -8.220 2.447 12.282 1.00 88.81 91 ILE A O 1
ATOM 750 N N . TYR A 1 92 ? -6.575 3.612 11.292 1.00 89.69 92 TYR A N 1
ATOM 751 C CA . TYR A 1 92 ? -5.487 2.917 11.975 1.00 89.69 92 TYR A CA 1
ATOM 752 C C . TYR A 1 92 ? -5.617 3.009 13.504 1.00 89.69 92 TYR A C 1
ATOM 754 O O . TYR A 1 92 ? -5.512 1.995 14.188 1.00 89.69 92 TYR A O 1
ATOM 762 N N . GLN A 1 93 ? -5.908 4.196 14.045 1.00 89.06 93 GLN A N 1
ATOM 763 C CA . GLN A 1 93 ? -6.103 4.378 15.487 1.00 89.06 93 GLN A CA 1
ATOM 764 C C . GLN A 1 93 ? -7.307 3.586 16.008 1.00 89.06 93 GLN A C 1
ATOM 766 O O . GLN A 1 93 ? -7.197 2.910 17.028 1.00 89.06 93 GLN A O 1
ATOM 771 N N . LYS A 1 94 ? -8.438 3.614 15.289 1.00 88.25 94 LYS A N 1
ATOM 772 C CA . LYS A 1 94 ? -9.617 2.813 15.653 1.00 88.25 94 LYS A CA 1
ATOM 773 C C . LYS A 1 94 ? -9.322 1.312 15.610 1.00 88.25 94 LYS A C 1
ATOM 775 O O . LYS A 1 94 ? -9.748 0.590 16.501 1.00 88.25 94 LYS A O 1
ATOM 780 N N . LEU A 1 95 ? -8.559 0.853 14.619 1.00 89.81 95 LEU A N 1
ATOM 781 C CA . LEU A 1 95 ? -8.135 -0.541 14.513 1.00 89.81 95 LEU A CA 1
ATOM 782 C C . LEU A 1 95 ? -7.256 -0.963 15.696 1.00 89.81 95 LEU A C 1
ATOM 784 O O . LEU A 1 95 ? -7.478 -2.035 16.244 1.00 89.81 95 LEU A O 1
ATOM 788 N N . MET A 1 96 ? -6.306 -0.127 16.122 1.00 90.38 96 MET A N 1
ATOM 789 C CA . MET A 1 96 ? -5.465 -0.431 17.287 1.00 90.38 96 MET A CA 1
ATOM 790 C C . MET A 1 96 ? -6.277 -0.547 18.580 1.00 90.38 96 MET A C 1
ATOM 792 O O . MET A 1 96 ? -6.048 -1.472 19.352 1.00 90.38 96 MET A O 1
ATOM 796 N N . ILE A 1 97 ? -7.281 0.320 18.764 1.00 88.94 97 ILE A N 1
ATOM 797 C CA . ILE A 1 97 ? -8.213 0.241 19.900 1.00 88.94 97 ILE A CA 1
ATOM 798 C C . ILE A 1 97 ? -9.017 -1.066 19.862 1.00 88.94 97 ILE A C 1
ATOM 800 O O . ILE A 1 97 ? -9.093 -1.755 20.872 1.00 88.94 97 ILE A O 1
ATOM 804 N N . LEU A 1 98 ? -9.585 -1.434 18.705 1.00 87.31 98 LEU A N 1
ATOM 805 C CA . LEU A 1 98 ? -10.357 -2.679 18.566 1.00 87.31 98 LEU A CA 1
ATOM 806 C C . LEU A 1 98 ? -9.509 -3.936 18.798 1.00 87.31 98 LEU A C 1
ATOM 808 O O . LEU A 1 98 ? -10.021 -4.944 19.277 1.00 87.31 98 LEU A O 1
ATOM 812 N N . LEU A 1 99 ? -8.225 -3.889 18.439 1.00 88.25 99 LEU A N 1
ATOM 813 C CA . LEU A 1 99 ? -7.289 -4.998 18.622 1.00 88.25 99 LEU A CA 1
ATOM 814 C C . LEU A 1 99 ? -6.635 -5.028 20.010 1.00 88.25 99 LEU A C 1
ATOM 816 O O . LEU A 1 99 ? -5.837 -5.935 20.250 1.00 88.25 99 LEU A O 1
ATOM 820 N N . ASP A 1 100 ? -6.935 -4.059 20.881 1.00 89.50 100 ASP A N 1
ATOM 821 C CA . ASP A 1 100 ? -6.281 -3.862 22.182 1.00 89.50 100 ASP A CA 1
ATOM 822 C C . ASP A 1 100 ? -4.743 -3.879 22.063 1.00 89.50 100 ASP A C 1
ATOM 824 O O . ASP A 1 100 ? -4.031 -4.592 22.772 1.00 89.50 100 ASP A O 1
ATOM 828 N N . ARG A 1 101 ? -4.219 -3.141 21.071 1.00 89.19 101 ARG A N 1
ATOM 829 C CA . ARG A 1 101 ? -2.781 -3.030 20.794 1.00 89.19 101 ARG A CA 1
ATOM 830 C C . ARG A 1 101 ? -2.280 -1.608 20.985 1.00 89.19 101 ARG A C 1
ATOM 832 O O . ARG A 1 101 ? -2.919 -0.645 20.563 1.00 89.19 101 ARG A O 1
ATOM 839 N N . ASP A 1 102 ? -1.076 -1.506 21.535 1.00 87.88 102 ASP A N 1
ATOM 840 C CA . ASP A 1 102 ? -0.347 -0.247 21.613 1.00 87.88 102 ASP A CA 1
ATOM 841 C C . ASP A 1 102 ? 0.096 0.240 20.227 1.00 87.88 102 ASP A C 1
ATOM 843 O O . ASP A 1 102 ? 0.288 -0.534 19.282 1.00 87.88 102 ASP A O 1
ATOM 847 N N . GLU A 1 103 ? 0.291 1.554 20.106 1.00 85.38 103 GLU A N 1
ATOM 848 C CA . GLU A 1 103 ? 0.910 2.117 18.913 1.00 85.38 103 GLU A CA 1
ATOM 849 C C . GLU A 1 103 ? 2.338 1.580 18.737 1.00 85.38 103 GLU A C 1
ATOM 851 O O . GLU A 1 103 ? 3.098 1.483 19.699 1.00 85.38 103 GLU A O 1
ATOM 856 N N . PHE A 1 104 ? 2.740 1.331 17.486 1.00 87.81 104 PHE A N 1
ATOM 857 C CA . PHE A 1 104 ? 4.131 1.003 17.173 1.00 87.81 104 PHE A CA 1
ATOM 858 C C . PHE A 1 104 ? 5.096 2.037 17.755 1.00 87.81 104 PHE A C 1
ATOM 860 O O . PHE A 1 104 ? 4.897 3.245 17.578 1.00 87.81 104 PHE A O 1
ATOM 867 N N . SER A 1 105 ? 6.173 1.552 18.368 1.00 91.19 105 SER A N 1
ATOM 868 C CA . SER A 1 105 ? 7.290 2.366 18.835 1.00 91.19 105 SER A CA 1
ATOM 869 C C . SER A 1 105 ? 7.985 3.087 17.678 1.00 91.19 105 SER A C 1
ATOM 871 O O . SER A 1 105 ? 7.927 2.678 16.516 1.00 91.19 105 SER A O 1
ATOM 873 N N . GLU A 1 106 ? 8.717 4.155 17.991 1.00 92.12 106 GLU A N 1
ATOM 874 C CA . GLU A 1 106 ? 9.487 4.897 16.985 1.00 92.12 106 GLU A CA 1
ATOM 875 C C . GLU A 1 106 ? 10.535 4.026 16.271 1.00 92.12 106 GLU A C 1
ATOM 877 O O . GLU A 1 106 ? 10.808 4.234 15.089 1.00 92.12 106 GLU A O 1
ATOM 882 N N . SER A 1 107 ? 11.105 3.029 16.956 1.00 93.62 107 SER A N 1
ATOM 883 C CA . SER A 1 107 ? 12.002 2.048 16.336 1.00 93.62 107 SER A CA 1
ATOM 884 C C . SER A 1 107 ? 11.278 1.154 15.333 1.00 93.62 107 SER A C 1
ATOM 886 O O . SER A 1 107 ? 11.764 0.995 14.217 1.00 93.62 107 SER A O 1
ATOM 888 N N . GLU A 1 108 ? 10.106 0.624 15.687 1.00 93.12 108 GLU A N 1
ATOM 889 C CA . GLU A 1 108 ? 9.320 -0.240 14.795 1.00 93.12 108 GLU A CA 1
ATOM 890 C C . GLU A 1 108 ? 8.821 0.529 13.572 1.00 93.12 108 GLU A C 1
ATOM 892 O O . GLU A 1 108 ? 8.907 0.036 12.453 1.00 93.12 108 GLU A O 1
ATOM 897 N N . ARG A 1 109 ? 8.367 1.775 13.754 1.00 91.38 109 ARG A N 1
ATOM 898 C CA . ARG A 1 109 ? 7.945 2.640 12.640 1.00 91.38 109 ARG A CA 1
ATOM 899 C C . ARG A 1 109 ? 9.078 2.872 11.647 1.00 91.38 109 ARG A C 1
ATOM 901 O O . ARG A 1 109 ? 8.858 2.781 10.441 1.00 91.38 109 ARG A O 1
ATOM 908 N N . LYS A 1 110 ? 10.285 3.168 12.142 1.00 94.88 110 LYS A N 1
ATOM 909 C CA . LYS A 1 110 ? 11.471 3.342 11.291 1.00 94.88 110 LYS A CA 1
ATOM 910 C C . LYS A 1 110 ? 11.813 2.062 10.546 1.00 94.88 110 LYS A C 1
ATOM 912 O O . LYS A 1 110 ? 12.100 2.130 9.356 1.00 94.88 110 LYS A O 1
ATOM 917 N N . GLU A 1 111 ? 11.745 0.926 11.227 1.00 95.94 111 GLU A N 1
ATOM 918 C CA . GLU A 1 111 ? 12.021 -0.373 10.626 1.00 95.94 111 GLU A CA 1
ATOM 919 C C . GLU A 1 111 ? 11.028 -0.698 9.502 1.00 95.94 111 GLU A C 1
ATOM 921 O O . GLU A 1 111 ? 11.449 -0.993 8.389 1.00 95.94 111 GLU A O 1
ATOM 926 N N . ILE A 1 112 ? 9.722 -0.523 9.736 1.00 92.38 112 ILE A N 1
ATOM 927 C CA . ILE A 1 112 ? 8.675 -0.728 8.719 1.00 92.38 112 ILE A CA 1
ATOM 928 C C . ILE A 1 112 ? 8.915 0.160 7.490 1.00 92.38 112 ILE A C 1
ATOM 930 O O . ILE A 1 112 ? 8.790 -0.293 6.353 1.00 92.38 112 ILE A O 1
ATOM 934 N N . VAL A 1 113 ? 9.273 1.432 7.700 1.00 92.75 113 VAL A N 1
ATOM 935 C CA . VAL A 1 113 ? 9.555 2.366 6.598 1.00 92.75 113 VAL A CA 1
ATOM 936 C C . VAL A 1 113 ? 10.812 1.961 5.828 1.00 92.75 113 VAL A C 1
ATOM 938 O O . VAL A 1 113 ? 10.807 2.023 4.599 1.00 92.75 113 VAL A O 1
ATOM 941 N N . ASN A 1 114 ? 11.872 1.542 6.522 1.00 94.69 114 ASN A N 1
ATOM 942 C CA . ASN A 1 114 ? 13.101 1.082 5.879 1.00 94.69 114 ASN A CA 1
ATOM 943 C C . ASN A 1 114 ? 12.846 -0.180 5.052 1.00 94.69 114 ASN A C 1
ATOM 945 O O . ASN A 1 114 ? 13.191 -0.202 3.877 1.00 94.69 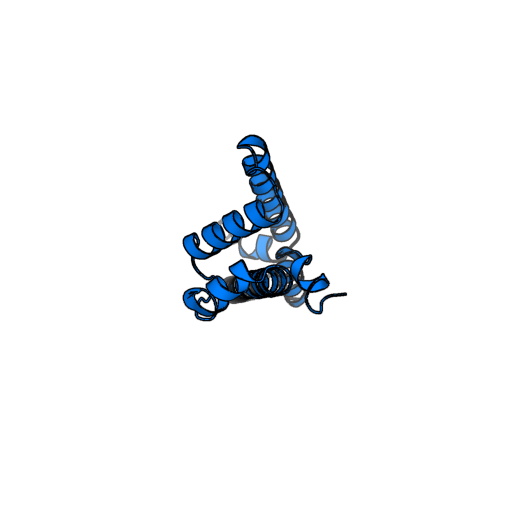114 ASN A O 1
ATOM 949 N N . GLN A 1 115 ? 12.142 -1.167 5.610 1.00 94.06 115 GLN A N 1
ATOM 950 C CA . GLN A 1 115 ? 11.777 -2.394 4.901 1.00 94.06 115 GLN A CA 1
ATOM 951 C C . GLN A 1 115 ? 10.931 -2.112 3.655 1.00 94.06 115 GLN A C 1
ATOM 953 O O . GLN A 1 115 ? 11.199 -2.659 2.585 1.00 94.06 115 GLN A O 1
ATOM 958 N N . ALA A 1 116 ? 9.944 -1.216 3.758 1.00 90.62 116 ALA A N 1
ATOM 959 C CA . ALA A 1 116 ? 9.136 -0.810 2.610 1.00 90.62 116 ALA A CA 1
ATOM 960 C C . ALA A 1 116 ? 9.982 -0.111 1.533 1.00 90.62 116 ALA A C 1
ATOM 962 O O . ALA A 1 116 ? 9.813 -0.364 0.340 1.00 90.62 116 ALA A O 1
ATOM 963 N N . LYS A 1 117 ? 10.918 0.754 1.940 1.00 92.00 117 LYS A N 1
ATOM 964 C CA . LYS A 1 117 ? 11.832 1.437 1.020 1.00 92.00 117 LYS A CA 1
ATOM 965 C C . LYS A 1 117 ? 12.753 0.446 0.310 1.00 92.00 117 LYS A C 1
ATOM 967 O O . LYS A 1 117 ? 12.883 0.522 -0.909 1.00 92.00 117 LYS A O 1
ATOM 972 N N . ASP A 1 118 ? 13.359 -0.468 1.056 1.00 93.12 118 ASP A N 1
ATOM 973 C CA . ASP A 1 118 ? 14.281 -1.468 0.521 1.00 93.12 118 ASP A CA 1
ATOM 974 C C . ASP A 1 118 ? 13.565 -2.399 -0.463 1.00 93.12 118 ASP A C 1
ATOM 976 O O . ASP A 1 118 ? 14.085 -2.658 -1.548 1.00 93.12 118 ASP A O 1
ATOM 980 N N . SER A 1 119 ? 12.332 -2.803 -0.147 1.00 90.75 119 SER A N 1
ATOM 981 C CA . SER A 1 119 ? 11.504 -3.641 -1.024 1.00 90.75 119 SER A CA 1
ATOM 982 C C . SER A 1 119 ? 11.187 -2.939 -2.345 1.00 90.75 119 SER A C 1
ATOM 984 O O . SER A 1 119 ? 11.418 -3.497 -3.418 1.00 90.75 119 SER A O 1
ATOM 986 N N . VAL A 1 120 ? 10.756 -1.672 -2.298 1.00 88.12 120 VAL A N 1
ATOM 987 C CA . VAL A 1 120 ? 10.510 -0.873 -3.513 1.00 88.12 120 VAL A CA 1
ATOM 988 C C . VAL A 1 120 ? 11.795 -0.679 -4.324 1.00 88.12 120 VAL A C 1
ATOM 990 O O . VAL A 1 120 ? 11.768 -0.797 -5.549 1.00 88.12 120 VAL A O 1
ATOM 993 N N . CYS A 1 121 ? 12.927 -0.407 -3.668 1.00 89.56 121 CYS A N 1
ATOM 994 C CA . CYS A 1 121 ? 14.218 -0.279 -4.341 1.00 89.56 121 CYS A CA 1
ATOM 995 C C . CYS A 1 121 ? 14.648 -1.588 -5.020 1.00 89.56 121 CYS A C 1
ATOM 997 O O . CYS A 1 121 ? 15.120 -1.535 -6.154 1.00 89.56 121 CYS A O 1
ATOM 999 N N . SER A 1 122 ? 14.463 -2.742 -4.371 1.00 90.12 122 SER A N 1
ATOM 1000 C CA . SER A 1 122 ? 14.760 -4.059 -4.954 1.00 90.12 122 SER A CA 1
ATOM 1001 C C . SER A 1 122 ? 13.927 -4.302 -6.209 1.00 90.12 122 SER A C 1
ATOM 1003 O O . SER A 1 122 ? 14.482 -4.534 -7.279 1.00 90.12 122 SER A O 1
ATOM 1005 N N . ILE A 1 123 ? 12.604 -4.129 -6.105 1.00 88.50 123 ILE A N 1
ATOM 1006 C CA . ILE A 1 123 ? 11.667 -4.320 -7.219 1.00 88.50 123 ILE A CA 1
ATOM 1007 C C . ILE A 1 123 ? 12.027 -3.410 -8.400 1.00 88.50 123 ILE A C 1
ATOM 1009 O O . ILE A 1 123 ? 11.995 -3.830 -9.555 1.00 88.50 123 ILE A O 1
ATOM 1013 N N . PHE A 1 124 ? 12.387 -2.156 -8.124 1.00 84.94 124 PHE A N 1
ATOM 1014 C CA . PHE A 1 124 ? 12.763 -1.211 -9.168 1.00 84.94 124 PHE A CA 1
ATOM 1015 C C . PHE A 1 124 ? 14.083 -1.589 -9.855 1.00 84.94 124 PHE A C 1
ATOM 1017 O O . PHE A 1 124 ? 14.146 -1.567 -11.085 1.00 84.94 124 PHE A O 1
ATOM 1024 N N . ASN A 1 125 ? 15.109 -1.959 -9.083 1.00 84.81 125 ASN A N 1
ATOM 1025 C CA . ASN A 1 125 ? 16.424 -2.353 -9.603 1.00 84.81 125 ASN A CA 1
ATOM 1026 C C . ASN A 1 125 ? 16.381 -3.669 -10.401 1.00 84.81 125 ASN A C 1
ATOM 1028 O O . ASN A 1 125 ? 17.192 -3.903 -11.286 1.00 84.81 125 ASN A O 1
ATOM 1032 N N . GLU A 1 126 ? 15.426 -4.545 -10.116 1.00 83.69 126 GLU A N 1
ATOM 1033 C CA . GLU A 1 126 ? 15.249 -5.788 -10.875 1.00 83.69 126 GLU A CA 1
ATOM 1034 C C . GLU A 1 126 ? 14.448 -5.585 -12.176 1.00 83.69 126 GLU A C 1
ATOM 1036 O O . GLU A 1 126 ? 14.261 -6.529 -12.942 1.00 83.69 126 GLU A O 1
ATOM 1041 N N . SER A 1 127 ? 13.976 -4.363 -12.452 1.00 82.19 127 SER A N 1
ATOM 1042 C CA . SER A 1 127 ? 13.047 -4.071 -13.548 1.00 82.19 127 SER A CA 1
ATOM 1043 C C . SER A 1 127 ? 13.653 -3.266 -14.703 1.00 82.19 127 SER A C 1
ATOM 1045 O O . SER A 1 127 ? 14.615 -2.511 -14.541 1.00 82.19 127 SER A O 1
ATOM 1047 N N . ASN A 1 128 ? 12.991 -3.317 -15.867 1.00 80.94 128 ASN A N 1
ATOM 1048 C CA . ASN A 1 128 ? 13.353 -2.519 -17.049 1.00 80.94 128 ASN A CA 1
ATOM 1049 C C . ASN A 1 128 ? 13.324 -0.999 -16.769 1.00 80.94 128 ASN A C 1
ATOM 1051 O O . ASN A 1 128 ? 14.036 -0.232 -17.421 1.00 80.94 128 ASN A O 1
ATOM 1055 N N . LEU A 1 129 ? 12.566 -0.562 -15.752 1.00 79.25 129 LEU A N 1
ATOM 1056 C CA . LEU A 1 129 ? 12.473 0.841 -15.344 1.00 79.25 129 LEU A CA 1
ATOM 1057 C C . LEU A 1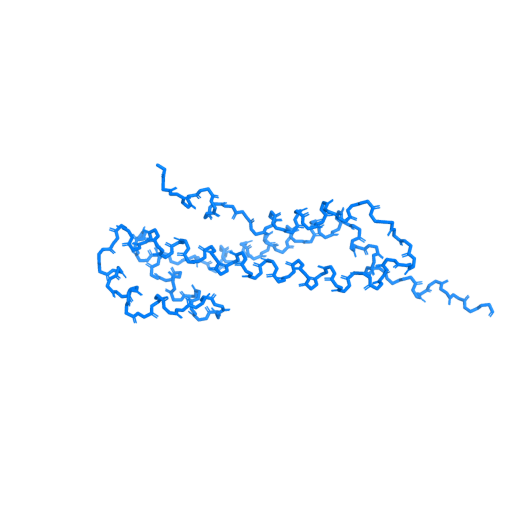 129 ? 13.813 1.405 -14.858 1.00 79.25 129 LEU A C 1
ATOM 1059 O O . LEU A 1 129 ? 14.040 2.607 -15.010 1.00 79.25 129 LEU A O 1
ATOM 1063 N N . GLN A 1 130 ? 14.713 0.581 -14.306 1.00 80.88 130 GLN A N 1
ATOM 1064 C CA . GLN A 1 130 ? 16.044 1.051 -13.913 1.00 80.88 130 GLN A CA 1
ATOM 1065 C C . GLN A 1 130 ? 16.808 1.588 -15.130 1.00 80.88 130 GLN A C 1
ATOM 1067 O O . GLN A 1 130 ? 17.433 2.646 -15.055 1.00 80.88 130 GLN A O 1
ATOM 1072 N N . TYR A 1 131 ? 16.728 0.892 -16.263 1.00 75.19 131 TYR A N 1
ATOM 1073 C CA . TYR A 1 131 ? 17.433 1.261 -17.489 1.00 75.19 131 TYR A CA 1
ATOM 1074 C C . TYR A 1 131 ? 16.796 2.472 -18.174 1.00 75.19 131 TYR A C 1
ATOM 1076 O O . TYR A 1 131 ? 17.506 3.347 -18.665 1.00 75.19 131 TYR A O 1
ATOM 1084 N N . TRP A 1 132 ? 15.465 2.580 -18.128 1.00 74.56 132 TRP A N 1
ATOM 1085 C CA . TRP A 1 132 ? 14.737 3.728 -18.681 1.00 74.56 132 TRP A CA 1
ATOM 1086 C C . TRP A 1 132 ? 14.894 5.011 -17.852 1.00 74.56 132 TRP A C 1
ATOM 1088 O O . TRP A 1 132 ? 14.677 6.109 -18.360 1.00 74.56 132 TRP A O 1
ATOM 1098 N N . ASN A 1 133 ? 15.273 4.895 -16.576 1.00 68.19 133 ASN A N 1
ATOM 1099 C CA . ASN A 1 133 ? 15.597 6.038 -15.716 1.00 68.19 133 ASN A CA 1
ATOM 1100 C C . ASN A 1 133 ? 17.110 6.290 -15.600 1.00 68.19 133 ASN A C 1
ATOM 1102 O O . ASN A 1 133 ? 17.527 7.354 -15.139 1.00 68.19 133 ASN A O 1
ATOM 1106 N N . GLY A 1 134 ? 17.941 5.344 -16.047 1.00 62.22 134 GLY A N 1
ATOM 1107 C CA . GLY A 1 134 ? 19.372 5.534 -16.234 1.00 62.22 134 GLY A CA 1
ATOM 1108 C C . GLY A 1 134 ? 19.611 6.435 -17.438 1.00 62.22 134 GLY A C 1
ATOM 1109 O O . GLY A 1 134 ? 19.255 6.089 -18.555 1.00 62.22 134 GLY A O 1
ATOM 1110 N N . THR A 1 135 ? 20.193 7.609 -17.220 1.00 50.06 135 THR A N 1
ATOM 1111 C CA . THR A 1 135 ? 20.454 8.632 -18.237 1.00 50.06 135 THR A CA 1
ATOM 1112 C C . THR A 1 135 ? 21.258 8.066 -19.428 1.00 50.06 135 THR A C 1
ATOM 1114 O O . THR A 1 135 ? 22.470 7.898 -19.292 1.00 50.06 135 THR A O 1
ATOM 1117 N N . PRO A 1 136 ? 20.687 7.852 -20.635 1.00 49.97 136 PRO A N 1
ATOM 1118 C CA . PRO A 1 136 ? 21.503 7.565 -21.820 1.00 49.97 136 PRO A CA 1
ATOM 1119 C C . PRO A 1 136 ? 22.125 8.858 -22.383 1.00 49.97 136 PRO A C 1
ATOM 1121 O O . PRO A 1 136 ? 23.094 8.827 -23.138 1.00 49.97 136 PRO A O 1
ATOM 1124 N N . ILE A 1 137 ? 21.601 10.024 -21.975 1.00 45.53 137 ILE A N 1
ATOM 1125 C CA . ILE A 1 137 ? 21.953 11.344 -22.520 1.00 45.53 137 ILE A CA 1
ATOM 1126 C C . ILE A 1 137 ? 23.400 11.751 -22.179 1.00 45.53 137 ILE A C 1
ATOM 1128 O O . ILE A 1 137 ? 23.973 12.584 -22.873 1.00 45.53 137 ILE A O 1
ATOM 1132 N N . MET A 1 138 ? 24.050 11.136 -21.180 1.00 40.00 138 MET A N 1
ATOM 1133 C CA . MET A 1 138 ? 25.456 11.443 -20.861 1.00 40.00 138 MET A CA 1
ATOM 1134 C C . MET A 1 138 ? 26.487 10.765 -21.783 1.00 40.00 138 MET A C 1
ATOM 1136 O O . MET A 1 138 ? 27.653 11.152 -21.750 1.00 40.00 138 MET A O 1
ATOM 1140 N N . ASN A 1 139 ? 26.081 9.811 -22.633 1.00 38.75 139 ASN A N 1
ATOM 1141 C CA . ASN A 1 139 ? 26.985 9.123 -23.570 1.00 38.75 139 ASN A CA 1
ATOM 1142 C C . ASN A 1 139 ? 26.813 9.534 -25.038 1.00 38.75 139 ASN A C 1
ATOM 1144 O O . ASN A 1 139 ? 27.587 9.093 -25.887 1.00 38.75 139 ASN A O 1
ATOM 1148 N N . LEU A 1 140 ? 25.890 10.448 -25.346 1.00 40.25 140 LEU A N 1
ATOM 1149 C CA . LEU A 1 140 ? 25.908 11.182 -26.612 1.00 40.25 140 LEU A CA 1
ATOM 1150 C C . LEU A 1 140 ? 26.962 12.293 -26.523 1.00 40.25 140 LEU A C 1
ATOM 1152 O O . LEU A 1 140 ? 26.657 13.484 -26.474 1.00 40.25 140 LEU A O 1
ATOM 1156 N N . ARG A 1 141 ? 28.240 11.889 -26.491 1.00 32.34 141 ARG A N 1
ATOM 1157 C CA . ARG A 1 141 ? 29.322 12.767 -26.933 1.00 32.34 141 ARG A CA 1
ATOM 1158 C C . ARG A 1 141 ? 29.030 13.107 -28.388 1.00 32.34 141 ARG A C 1
ATOM 1160 O O . ARG A 1 141 ? 29.133 12.251 -29.260 1.00 32.34 141 ARG A O 1
ATOM 1167 N N . VAL A 1 142 ? 28.614 14.354 -28.572 1.00 36.16 142 VAL A N 1
ATOM 1168 C CA . VAL A 1 142 ? 28.559 15.102 -29.825 1.00 36.16 142 VAL A CA 1
ATOM 1169 C C . VAL A 1 142 ? 29.684 14.633 -30.753 1.00 36.16 142 VAL A C 1
ATOM 1171 O O . VAL A 1 142 ? 30.861 14.779 -30.414 1.00 36.16 142 VAL A O 1
ATOM 1174 N N . ILE A 1 143 ? 29.292 14.019 -31.871 1.00 40.00 143 ILE A N 1
ATOM 1175 C CA . ILE A 1 143 ? 30.106 13.944 -33.089 1.00 40.00 143 ILE A CA 1
ATOM 1176 C C . ILE A 1 143 ? 30.054 15.325 -33.738 1.00 40.00 143 ILE A C 1
ATOM 1178 O O . ILE A 1 143 ? 28.937 15.895 -33.772 1.00 40.00 143 ILE A O 1
#

pLDDT: mean 83.3, std 13.18, range [32.34, 95.94]

Secondary structure (DSSP, 8-state):
--TTHHHHHS-THHHHHHHHHHHTTS--SGGGHHHHHHHHHHHHHHHHHHHHHHHHHHHHHHHHH-HHHHHHIIIIITT----SHHHHHHHHHHHHHHTT-PPPPHHHHHHHHHHHHHHHHHHHHTSHHHHHHS-STTS----

Organism: NCBI:txid2664091

Sequence (143 aa):
MTKHEDFINSSIEAVMLEGLSAIISIDTGIESYPLNDYLLKTIFLQMTGFQEQKFKCIVWEMATEDFEFRRDFLREYATQGFSTYESKKSIYQKLMILLDRDEFSESERKEIVNQAKDSVCSIFNESNLQYWNGTPIMNLRVI

Foldseek 3Di:
DPPCPVLLPDDLVVLVVVLQVVCQPPDLDPVCLVVLVVSVVVSVVSSLQSVQVSLVSVLVVVLVVDVVSVVVCVVPPVPDSCNDPVSVVVSVVVVCVVVVHDDDDPVVVVVVVVVVVVSVVVSCVVGSSVSSPPDPPVPPPDD

Radius of gyration: 20.02 Å; chains: 1; bounding box: 53×32×55 Å